Protein AF-A0A7C6XUL0-F1 (afdb_monomer)

Solvent-accessible surface area (backbone atoms only — not comparable to full-atom values): 4030 Å² total; per-residue (Å²): 109,61,68,56,56,54,47,42,59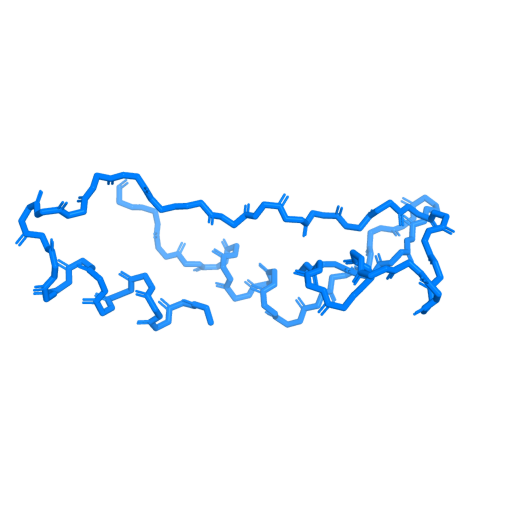,75,72,37,59,83,81,57,83,87,88,84,86,84,45,71,41,56,53,84,57,43,89,87,38,73,62,53,78,70,22,36,25,46,53,40,74,94,56,84,39,74,32,73,64,39,56,51,53,71,68,48,86,82,132

pLDDT: mean 94.42, std 3.82, range [72.38, 98.06]

Sequence (63 aa):
LVRAYEYARENWSPWIGLMTVIYIADHDWTPEDEQYWWAITDPGWPELKTRPAYNALKAMPKE

Secondary structure (DSSP, 8-state):
-HHHHHHHHHHHTTT--------PPPTT--TTSGGGGT-SEE--SSS-EE-HHHHHHHTS---

Structure (mmCIF, N/CA/C/O backbone):
data_AF-A0A7C6XUL0-F1
#
_entry.id   AF-A0A7C6XUL0-F1
#
loop_
_atom_site.group_PDB
_atom_site.id
_atom_site.type_symbol
_atom_site.label_atom_id
_atom_site.label_alt_id
_atom_site.label_comp_id
_atom_site.label_asym_id
_atom_site.label_entity_id
_atom_site.label_seq_id
_atom_site.pdbx_PDB_ins_code
_atom_site.Cartn_x
_atom_site.Cartn_y
_atom_site.Cartn_z
_atom_site.occupancy
_atom_site.B_iso_or_equiv
_atom_site.auth_seq_id
_atom_site.auth_comp_id
_atom_site.auth_asym_id
_atom_site.auth_atom_id
_atom_site.pdbx_PDB_model_num
ATOM 1 N N . LEU A 1 1 ? -4.307 4.692 3.714 1.00 93.25 1 LEU A N 1
ATOM 2 C CA . LEU A 1 1 ? -4.059 3.378 4.352 1.00 93.25 1 LEU A CA 1
ATOM 3 C C . LEU A 1 1 ? -3.695 3.512 5.827 1.00 93.25 1 LEU A C 1
ATOM 5 O O . LEU A 1 1 ? -4.429 2.944 6.609 1.00 93.25 1 LEU A O 1
ATOM 9 N N . VAL A 1 2 ? -2.681 4.296 6.228 1.00 95.62 2 VAL A N 1
ATOM 10 C CA . VAL A 1 2 ? -2.317 4.502 7.658 1.00 95.62 2 VAL A CA 1
ATOM 11 C C . VAL A 1 2 ? -3.536 4.772 8.557 1.00 95.62 2 VAL A C 1
ATOM 13 O O . VAL A 1 2 ? -3.830 3.974 9.437 1.00 95.62 2 VAL A O 1
ATOM 16 N N . ARG A 1 3 ? -4.348 5.789 8.236 1.00 95.44 3 ARG A N 1
ATOM 17 C CA . ARG A 1 3 ? -5.579 6.096 8.989 1.00 95.44 3 ARG A CA 1
ATOM 18 C C . ARG A 1 3 ? -6.581 4.937 9.084 1.00 95.44 3 ARG A C 1
ATOM 20 O O . ARG A 1 3 ? -7.340 4.871 10.039 1.00 95.44 3 ARG A O 1
ATOM 27 N N . ALA A 1 4 ? -6.619 4.032 8.105 1.00 94.88 4 ALA A N 1
ATOM 28 C CA . ALA A 1 4 ? -7.507 2.871 8.170 1.00 94.88 4 ALA A CA 1
ATOM 29 C C . ALA A 1 4 ? -7.053 1.883 9.256 1.00 94.88 4 ALA A C 1
ATOM 31 O O . ALA A 1 4 ? -7.892 1.357 9.980 1.00 94.88 4 ALA A O 1
ATOM 32 N N . TYR A 1 5 ? -5.739 1.685 9.406 1.00 94.00 5 TYR A N 1
ATOM 33 C CA . TYR A 1 5 ? -5.167 0.885 10.490 1.00 94.00 5 TYR A CA 1
ATOM 34 C C . TYR A 1 5 ? -5.404 1.532 11.857 1.00 94.00 5 TYR A C 1
ATOM 36 O O . TYR A 1 5 ? -5.859 0.857 12.778 1.00 94.00 5 TYR A O 1
ATOM 44 N N . GLU A 1 6 ? -5.159 2.840 11.975 1.00 93.62 6 GLU A N 1
ATOM 45 C CA . GLU A 1 6 ? -5.412 3.600 13.210 1.00 93.62 6 GLU A CA 1
ATOM 46 C C . GLU A 1 6 ? -6.883 3.497 13.626 1.00 93.62 6 GLU A C 1
ATOM 48 O O . GLU A 1 6 ? -7.191 3.113 14.753 1.00 93.62 6 GLU A O 1
ATOM 53 N N . TYR A 1 7 ? -7.794 3.741 12.681 1.00 95.25 7 TYR A N 1
ATOM 54 C CA . TYR A 1 7 ? -9.228 3.687 12.929 1.00 95.25 7 TYR A CA 1
ATOM 55 C C . TYR A 1 7 ? -9.690 2.292 13.354 1.00 95.25 7 TYR A C 1
ATOM 57 O O . TYR A 1 7 ? -10.445 2.166 14.316 1.00 95.25 7 TYR A O 1
ATOM 65 N N . ALA A 1 8 ? -9.235 1.241 12.669 1.00 94.50 8 ALA A N 1
ATOM 66 C CA . ALA A 1 8 ? -9.597 -0.126 13.021 1.00 94.50 8 ALA A CA 1
ATOM 67 C C . ALA A 1 8 ? -9.094 -0.509 14.420 1.00 94.50 8 ALA A C 1
ATOM 69 O O . ALA A 1 8 ? -9.838 -1.112 15.191 1.00 94.50 8 ALA A O 1
ATOM 70 N N . ARG A 1 9 ? -7.872 -0.101 14.786 1.00 91.56 9 ARG A N 1
ATOM 71 C CA . ARG A 1 9 ? -7.340 -0.305 16.140 1.00 91.56 9 ARG A CA 1
ATOM 72 C C . ARG A 1 9 ? -8.199 0.394 17.196 1.00 91.56 9 ARG A C 1
ATOM 74 O O . ARG A 1 9 ? -8.517 -0.210 18.214 1.00 91.56 9 ARG A O 1
ATOM 81 N N . GLU A 1 10 ? -8.566 1.649 16.952 1.00 94.19 10 GLU A N 1
ATOM 82 C CA . GLU A 1 10 ? -9.310 2.479 17.908 1.00 94.19 10 GLU A CA 1
ATOM 83 C C . GLU A 1 10 ? -10.777 2.069 18.059 1.00 94.19 10 GLU A C 1
ATOM 85 O O . GLU A 1 10 ? -11.330 2.168 19.151 1.00 94.19 10 GLU A O 1
ATOM 90 N N . ASN A 1 11 ? -11.416 1.622 16.976 1.00 96.44 11 ASN A N 1
ATOM 91 C CA . ASN A 1 11 ? -12.8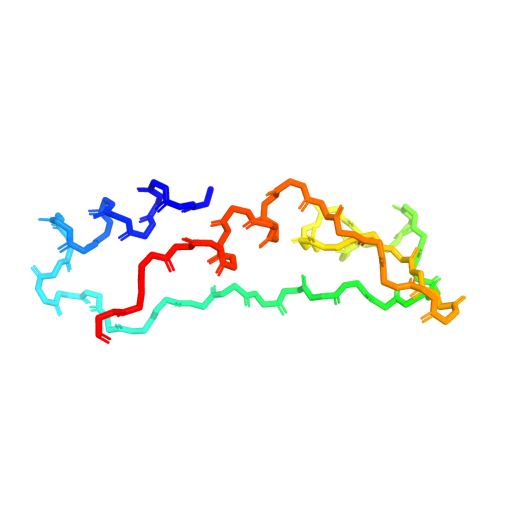72 1.471 16.932 1.00 96.44 11 ASN A CA 1
ATOM 92 C C . ASN A 1 11 ? -13.327 0.016 16.826 1.00 96.44 11 ASN A C 1
ATOM 94 O O . ASN A 1 11 ? -14.454 -0.298 17.206 1.00 96.44 11 ASN A O 1
ATOM 98 N N . TRP A 1 12 ? -12.494 -0.867 16.273 1.00 94.94 12 TRP A N 1
ATOM 99 C CA . TRP A 1 12 ? -12.880 -2.241 15.934 1.00 94.94 12 TRP A CA 1
ATOM 100 C C . TRP A 1 12 ? -12.115 -3.298 16.734 1.00 94.94 12 TRP A C 1
ATOM 102 O O . TRP A 1 12 ? -12.353 -4.489 16.545 1.00 94.94 12 TRP A O 1
ATOM 112 N N . SER A 1 13 ? -11.241 -2.895 17.658 1.00 90.69 13 SER A N 1
ATOM 113 C CA . SER A 1 13 ? -10.647 -3.805 18.639 1.00 90.69 13 SER A CA 1
ATOM 114 C C . SER A 1 13 ? -11.672 -4.181 19.726 1.00 90.69 13 SER A C 1
ATOM 116 O O . SER A 1 13 ? -12.370 -3.292 20.217 1.00 90.69 13 SER A O 1
ATOM 118 N N . PRO A 1 14 ? -11.792 -5.464 20.130 1.00 91.62 14 PRO A N 1
ATOM 119 C CA . PRO A 1 14 ? -10.973 -6.617 19.731 1.00 91.62 14 PRO A CA 1
ATOM 120 C C . PRO A 1 14 ? -11.57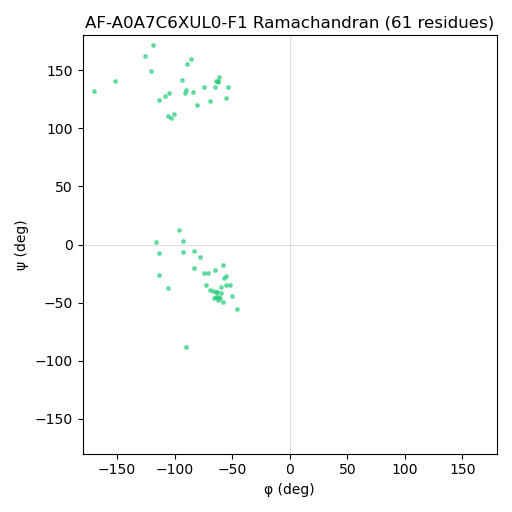8 -7.458 18.587 1.00 91.62 14 PRO A C 1
ATOM 122 O O . PRO A 1 14 ? -11.157 -8.589 18.364 1.00 91.62 14 PRO A O 1
ATOM 125 N N . TRP A 1 15 ? -12.606 -6.967 17.894 1.00 93.75 15 TRP A N 1
ATOM 126 C CA . TRP A 1 15 ? -13.353 -7.749 16.901 1.00 93.75 15 TRP A CA 1
ATOM 127 C C . TRP A 1 15 ? -12.601 -7.962 15.581 1.00 93.75 15 TRP A C 1
ATOM 129 O O . TRP A 1 15 ? -12.867 -8.941 14.885 1.00 93.75 15 TRP A O 1
ATOM 139 N N . ILE A 1 16 ? -11.652 -7.087 15.244 1.00 90.88 16 ILE A N 1
ATOM 140 C CA . ILE A 1 16 ? -10.672 -7.328 14.180 1.00 90.88 16 ILE A CA 1
ATOM 141 C C . ILE A 1 16 ? -9.412 -7.983 14.749 1.00 90.88 16 ILE A C 1
ATOM 143 O O . ILE A 1 16 ? -8.825 -7.491 15.709 1.00 90.88 16 ILE A O 1
ATOM 147 N N . GLY A 1 17 ? -8.984 -9.073 14.105 1.00 87.25 17 GLY A N 1
ATOM 148 C CA . GLY A 1 17 ? -7.723 -9.762 14.387 1.00 87.25 17 GLY A CA 1
ATOM 149 C C . GLY A 1 17 ? -6.560 -9.218 13.553 1.00 87.25 17 GLY A C 1
ATOM 150 O O . GLY A 1 17 ? -5.834 -8.331 13.985 1.00 87.25 17 GLY A O 1
ATOM 151 N N . LEU A 1 18 ? -6.362 -9.763 12.349 1.00 90.56 18 LEU A N 1
ATOM 152 C CA . LEU A 1 18 ? -5.260 -9.388 11.458 1.00 90.56 18 LEU A CA 1
ATOM 153 C C . LEU A 1 18 ? -5.755 -8.507 10.304 1.00 90.56 18 LEU A C 1
ATOM 155 O O . LEU A 1 18 ? -6.683 -8.879 9.590 1.00 90.56 18 LEU A O 1
ATOM 159 N N . MET A 1 19 ? -5.081 -7.379 10.074 1.00 93.25 19 MET A N 1
ATOM 160 C CA . MET A 1 19 ? -5.254 -6.551 8.877 1.00 93.25 19 MET A CA 1
ATOM 161 C C . MET A 1 19 ? -3.980 -6.568 8.038 1.00 93.25 19 MET A C 1
ATOM 163 O O . MET A 1 19 ? -2.908 -6.202 8.520 1.00 93.25 19 MET A O 1
ATOM 167 N N . THR A 1 20 ? -4.090 -6.939 6.765 1.00 93.94 20 THR A N 1
ATOM 168 C CA . THR A 1 20 ? -2.951 -7.025 5.842 1.00 93.94 20 THR A CA 1
ATOM 169 C C . THR A 1 20 ? -3.127 -6.101 4.638 1.00 93.94 20 THR A C 1
ATOM 171 O O . THR A 1 20 ? -4.240 -5.829 4.192 1.00 93.94 20 T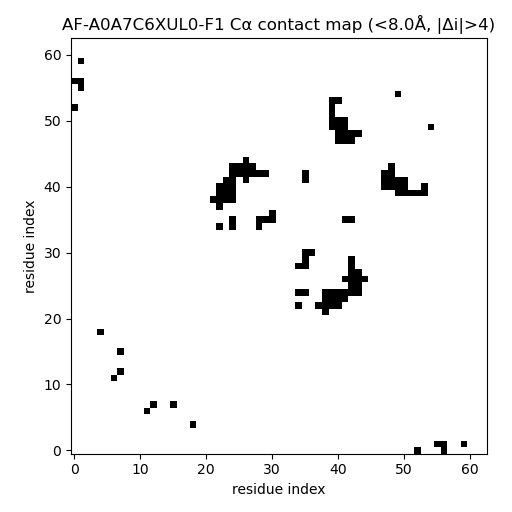HR A O 1
ATOM 174 N N . VAL A 1 21 ? -2.004 -5.617 4.104 1.00 93.69 21 VAL A N 1
ATOM 175 C CA . VAL A 1 21 ? -1.920 -4.999 2.774 1.00 93.69 21 VAL A CA 1
ATOM 176 C C . VAL A 1 21 ? -1.180 -5.983 1.883 1.00 93.69 21 VAL A C 1
ATOM 178 O O . VAL A 1 21 ? -0.123 -6.471 2.272 1.00 93.69 21 VAL A O 1
ATOM 181 N N . ILE A 1 22 ? -1.758 -6.309 0.726 1.00 87.00 22 ILE A N 1
ATOM 182 C CA . ILE A 1 22 ? -1.400 -7.545 0.019 1.00 87.00 22 ILE A CA 1
ATOM 183 C C . ILE A 1 22 ? -0.527 -7.304 -1.219 1.00 87.00 22 ILE A C 1
ATOM 185 O O . ILE A 1 22 ? 0.390 -8.084 -1.447 1.00 87.00 22 ILE A O 1
ATOM 189 N N . TYR A 1 23 ? -0.734 -6.243 -2.004 1.00 92.62 23 TYR A N 1
ATOM 190 C CA . TYR A 1 23 ? -0.092 -6.184 -3.323 1.00 92.62 23 TYR A CA 1
ATOM 191 C C . TYR A 1 23 ? 1.162 -5.310 -3.381 1.00 92.62 23 TYR A C 1
ATOM 193 O O . TYR A 1 23 ? 1.096 -4.080 -3.326 1.00 92.62 23 TYR A O 1
ATOM 201 N N . ILE A 1 24 ? 2.301 -5.975 -3.575 1.00 95.56 24 ILE A N 1
ATOM 202 C CA . ILE A 1 24 ? 3.467 -5.432 -4.279 1.00 95.56 24 ILE A CA 1
ATOM 203 C C . ILE A 1 24 ? 3.288 -5.789 -5.756 1.00 95.56 24 ILE A C 1
ATOM 205 O O . ILE A 1 24 ? 2.916 -6.919 -6.062 1.00 95.56 24 ILE A O 1
ATOM 209 N N . ALA A 1 25 ? 3.492 -4.822 -6.646 1.00 97.19 25 ALA A N 1
ATOM 210 C CA . ALA A 1 25 ? 3.320 -5.020 -8.078 1.00 97.19 25 ALA A CA 1
ATOM 211 C C . ALA A 1 25 ? 4.329 -6.030 -8.633 1.00 97.19 25 ALA A C 1
ATOM 213 O O . ALA A 1 25 ? 5.522 -5.923 -8.334 1.00 97.19 25 ALA A O 1
ATOM 214 N N . ASP A 1 26 ? 3.861 -6.954 -9.474 1.00 96.44 26 ASP A N 1
ATOM 215 C CA . ASP A 1 26 ? 4.755 -7.644 -10.402 1.00 96.44 26 ASP A CA 1
ATOM 216 C C . ASP A 1 26 ? 5.363 -6.607 -11.359 1.00 96.44 26 ASP A C 1
ATOM 218 O O . ASP A 1 26 ? 4.696 -5.654 -11.772 1.00 96.44 26 ASP A O 1
ATOM 222 N N . HIS A 1 27 ? 6.644 -6.764 -11.681 1.00 96.31 27 HIS A N 1
ATOM 223 C CA . HIS A 1 27 ? 7.360 -5.864 -12.577 1.00 96.31 27 HIS A CA 1
ATOM 224 C C . HIS A 1 27 ? 6.833 -5.866 -14.019 1.00 96.31 27 HIS A C 1
ATOM 226 O O . HIS A 1 27 ? 7.035 -4.866 -14.709 1.00 96.31 27 HIS A O 1
ATOM 232 N N . ASP A 1 28 ? 6.147 -6.933 -14.438 1.00 96.62 28 ASP A N 1
ATOM 233 C CA . ASP A 1 28 ? 5.598 -7.075 -15.789 1.00 96.62 28 ASP A CA 1
ATOM 234 C C . ASP A 1 28 ? 4.146 -6.587 -15.910 1.00 96.62 28 ASP A C 1
ATOM 236 O O . ASP A 1 28 ? 3.615 -6.526 -17.019 1.00 96.62 28 ASP A O 1
ATOM 240 N N . TRP A 1 29 ? 3.491 -6.226 -14.798 1.00 96.81 29 TRP A N 1
ATOM 241 C CA . TRP A 1 29 ? 2.097 -5.788 -14.849 1.00 96.81 29 TRP A CA 1
ATOM 242 C C . TRP A 1 29 ? 1.914 -4.498 -15.637 1.00 96.81 29 TRP A C 1
ATOM 244 O O . TRP A 1 29 ? 2.670 -3.529 -15.505 1.00 96.81 29 TRP A O 1
ATOM 254 N N . THR A 1 30 ? 0.826 -4.462 -16.391 1.00 96.94 30 THR A N 1
ATOM 255 C CA . THR A 1 30 ? 0.393 -3.307 -17.170 1.00 96.94 30 THR A CA 1
ATOM 256 C C . THR A 1 30 ? -0.982 -2.829 -16.688 1.00 96.94 30 THR A C 1
ATOM 258 O O . THR A 1 30 ? -1.616 -3.484 -15.860 1.00 96.94 30 THR A O 1
ATOM 261 N N . PRO A 1 31 ? -1.488 -1.672 -17.154 1.00 97.50 31 PRO A N 1
ATOM 262 C CA . PRO A 1 31 ? -2.831 -1.208 -16.794 1.00 97.50 31 PRO A CA 1
ATOM 263 C C . PRO A 1 31 ? -3.975 -2.174 -17.152 1.00 97.50 31 PRO A C 1
ATOM 265 O O . PRO A 1 31 ? -5.077 -2.018 -16.619 1.00 97.50 31 PRO A O 1
ATOM 268 N N . GLU A 1 32 ? -3.731 -3.135 -18.048 1.00 98.06 32 GLU A N 1
ATOM 269 C CA . GLU A 1 32 ? -4.642 -4.231 -18.392 1.00 98.06 32 GLU A CA 1
ATOM 270 C C . GLU A 1 32 ? -4.775 -5.273 -17.266 1.00 98.06 32 GLU A C 1
ATOM 272 O O . GLU A 1 32 ? -5.808 -5.941 -17.173 1.00 98.06 32 GLU A O 1
ATOM 277 N N . ASP A 1 33 ? -3.779 -5.387 -16.383 1.00 97.38 33 ASP A N 1
ATOM 278 C CA . ASP A 1 33 ? -3.851 -6.220 -15.189 1.00 97.38 33 ASP A CA 1
ATOM 279 C C . ASP A 1 33 ? -4.621 -5.487 -14.093 1.00 97.38 33 ASP A C 1
ATOM 281 O O . ASP A 1 33 ? -4.196 -4.440 -13.604 1.00 97.38 33 ASP A O 1
ATOM 285 N N . GLU A 1 34 ? -5.728 -6.066 -13.620 1.00 96.56 34 GLU A N 1
ATOM 286 C CA . GLU A 1 34 ? -6.525 -5.466 -12.542 1.00 96.56 34 GLU A CA 1
ATOM 287 C C . GLU A 1 34 ? -5.630 -5.074 -11.351 1.00 96.56 34 GLU A C 1
ATOM 289 O O . GLU A 1 34 ? -5.738 -3.965 -10.831 1.00 96.56 34 GLU A O 1
ATOM 294 N N . GLN A 1 35 ? -4.705 -5.969 -10.973 1.00 94.94 35 GLN A N 1
ATOM 295 C CA . GLN A 1 35 ? -3.740 -5.886 -9.856 1.00 94.94 35 GLN A CA 1
ATOM 296 C C . GLN A 1 35 ? -2.851 -4.639 -9.879 1.00 94.94 35 GLN A C 1
ATOM 298 O O . GLN A 1 35 ? -2.492 -4.117 -8.816 1.00 94.94 35 GLN A O 1
ATOM 303 N N . TYR A 1 36 ? -2.604 -4.077 -11.064 1.00 95.75 36 TYR A N 1
ATOM 304 C CA . TYR A 1 36 ? -1.868 -2.827 -11.243 1.00 95.75 36 TYR A CA 1
ATOM 305 C C . TYR A 1 36 ? -2.472 -1.663 -10.436 1.00 95.75 36 TYR A C 1
ATOM 307 O O . TYR A 1 36 ? -1.756 -0.803 -9.903 1.00 95.75 36 TYR A O 1
ATOM 315 N N . TRP A 1 37 ? -3.800 -1.633 -10.296 1.00 94.88 37 TRP A N 1
ATOM 316 C CA . TRP A 1 37 ? -4.514 -0.507 -9.687 1.00 94.88 37 TRP A CA 1
ATOM 317 C C . TRP A 1 37 ? -4.566 -0.538 -8.153 1.00 94.88 37 TRP A C 1
ATOM 319 O O . TRP A 1 37 ? -4.756 0.505 -7.530 1.00 94.88 37 TRP A O 1
ATOM 329 N N . TRP A 1 38 ? -4.355 -1.699 -7.530 1.00 93.94 38 TRP A N 1
ATOM 330 C CA . TRP A 1 38 ? -4.482 -1.920 -6.080 1.00 93.94 38 TRP A CA 1
ATOM 331 C C . TRP A 1 38 ? -3.143 -2.242 -5.410 1.00 93.94 38 TRP A C 1
ATOM 333 O O . TRP A 1 38 ? -3.053 -2.221 -4.179 1.00 93.94 38 TRP A O 1
ATOM 343 N N . ALA A 1 39 ? -2.080 -2.437 -6.195 1.00 96.31 39 ALA A N 1
ATOM 344 C CA . ALA A 1 39 ? -0.714 -2.495 -5.695 1.00 96.31 39 ALA A CA 1
ATOM 345 C C . ALA A 1 39 ? -0.270 -1.18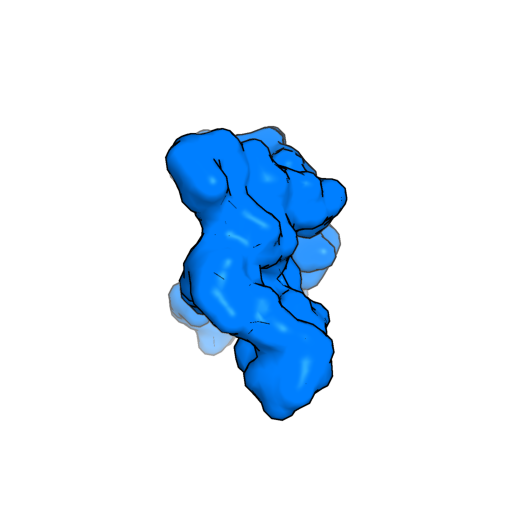2 -5.025 1.00 96.31 39 ALA A C 1
ATOM 347 O O . ALA A 1 39 ? -0.607 -0.075 -5.463 1.00 96.31 39 ALA A O 1
ATOM 348 N N . ILE A 1 40 ? 0.535 -1.306 -3.964 1.00 97.00 40 ILE A N 1
ATOM 349 C CA . ILE A 1 40 ? 1.145 -0.168 -3.250 1.00 97.00 40 ILE A CA 1
ATOM 350 C C . ILE A 1 40 ? 2.543 0.194 -3.777 1.00 97.00 40 ILE A C 1
ATOM 352 O O . ILE A 1 40 ? 3.188 1.111 -3.265 1.00 97.00 40 ILE A O 1
ATOM 356 N N . THR A 1 41 ? 3.002 -0.486 -4.819 1.00 97.38 41 THR A N 1
ATOM 357 C CA . THR A 1 41 ? 4.196 -0.155 -5.605 1.00 97.38 41 THR A CA 1
ATOM 358 C C . THR A 1 41 ? 3.802 -0.050 -7.073 1.00 97.38 41 THR A C 1
ATOM 360 O O . THR A 1 41 ? 2.733 -0.520 -7.462 1.00 97.38 41 THR A O 1
ATOM 363 N N . ASP A 1 42 ? 4.645 0.585 -7.875 1.00 97.44 42 ASP A N 1
ATOM 364 C CA . ASP A 1 42 ? 4.541 0.503 -9.330 1.00 97.44 42 ASP A CA 1
ATOM 365 C C . ASP A 1 42 ? 5.367 -0.686 -9.847 1.00 97.44 42 ASP A C 1
ATOM 367 O O . ASP A 1 42 ? 6.336 -1.076 -9.181 1.00 97.44 42 ASP A O 1
ATOM 371 N N . PRO A 1 43 ? 5.027 -1.246 -11.022 1.00 97.12 43 PRO A N 1
ATOM 372 C CA . PRO A 1 43 ? 5.873 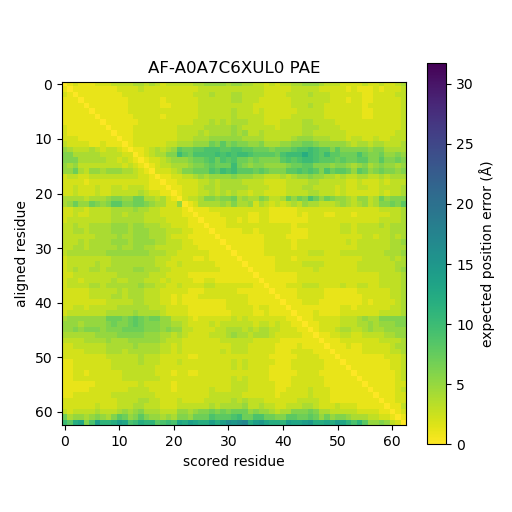-2.221 -11.704 1.00 97.12 43 PRO A CA 1
ATOM 373 C C . PRO A 1 43 ? 7.285 -1.662 -11.939 1.00 97.12 43 PRO A C 1
ATOM 375 O O . PRO A 1 43 ? 7.475 -0.563 -12.483 1.00 97.12 43 PRO A O 1
ATOM 378 N N . GLY A 1 44 ? 8.301 -2.399 -11.493 1.00 94.69 44 GLY A N 1
ATOM 379 C CA . GLY A 1 44 ? 9.692 -1.981 -11.617 1.00 94.69 44 GLY A CA 1
ATOM 380 C C . GLY A 1 44 ? 10.682 -3.080 -11.257 1.00 94.69 44 GLY A C 1
ATOM 381 O O . GLY A 1 44 ? 10.560 -3.726 -10.219 1.00 94.69 44 GLY A O 1
ATOM 382 N N . TRP A 1 45 ? 11.673 -3.262 -12.128 1.00 93.00 45 TRP A N 1
ATOM 383 C CA . TRP A 1 45 ? 12.837 -4.115 -11.923 1.00 93.00 45 TRP A CA 1
ATOM 384 C C . TRP A 1 45 ? 14.020 -3.566 -12.744 1.00 93.00 45 TRP A C 1
ATOM 386 O O . TRP A 1 45 ? 13.794 -3.143 -13.881 1.00 93.00 45 TRP A O 1
ATOM 396 N N . PRO A 1 46 ? 15.266 -3.582 -12.226 1.00 95.19 46 PRO A N 1
ATOM 397 C CA . PRO A 1 46 ? 15.670 -4.029 -10.888 1.00 95.19 46 PRO A CA 1
ATOM 398 C C . PRO A 1 46 ? 15.383 -3.007 -9.774 1.00 95.19 46 PRO A C 1
ATOM 400 O O . PRO A 1 46 ? 15.493 -3.341 -8.593 1.00 95.19 46 PRO A O 1
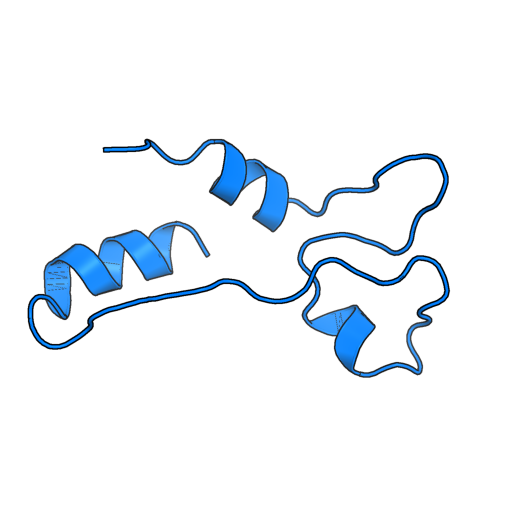ATOM 403 N N . GLU A 1 47 ? 15.012 -1.770 -10.110 1.00 95.88 47 GLU A N 1
ATOM 404 C CA . GLU A 1 47 ? 14.712 -0.738 -9.118 1.00 95.88 47 GLU A CA 1
ATOM 405 C C . GLU A 1 47 ? 13.269 -0.811 -8.603 1.00 95.88 47 GLU A C 1
ATOM 407 O O . GLU A 1 47 ? 12.301 -0.798 -9.367 1.00 95.88 47 GLU A O 1
ATOM 412 N N . LEU A 1 48 ? 13.120 -0.777 -7.276 1.00 94.50 48 LEU A N 1
ATOM 413 C CA . LEU A 1 48 ? 11.824 -0.646 -6.617 1.00 94.50 48 LEU A CA 1
ATOM 414 C C . LEU A 1 48 ? 11.233 0.752 -6.850 1.00 94.50 48 LEU A C 1
ATOM 416 O O . LEU A 1 48 ? 11.811 1.758 -6.431 1.00 94.50 48 LEU A O 1
ATOM 420 N N . LYS A 1 49 ? 10.020 0.805 -7.404 1.00 96.88 49 LYS A N 1
ATOM 421 C CA . LYS A 1 49 ? 9.229 2.035 -7.534 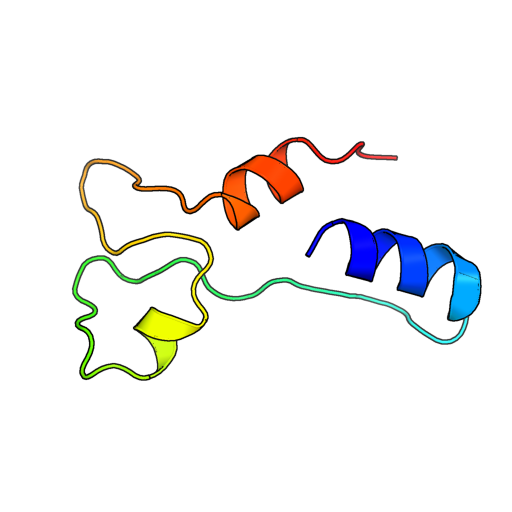1.00 96.88 49 LYS A CA 1
ATOM 422 C C . LYS A 1 49 ? 8.086 2.026 -6.526 1.00 96.88 49 LYS A C 1
ATOM 424 O O . LYS A 1 49 ? 7.161 1.224 -6.617 1.00 96.88 49 LYS A O 1
ATOM 429 N N . THR A 1 50 ? 8.156 2.888 -5.517 1.00 97.00 50 THR A N 1
ATOM 430 C CA . THR A 1 50 ? 7.157 2.920 -4.441 1.00 97.00 50 THR A CA 1
ATOM 431 C C . THR A 1 50 ? 6.059 3.935 -4.728 1.00 97.00 50 THR A C 1
ATOM 433 O O . THR A 1 50 ? 6.333 5.047 -5.177 1.00 97.00 50 THR A O 1
ATOM 436 N N . ARG A 1 51 ? 4.811 3.596 -4.382 1.00 96.69 51 ARG A N 1
ATOM 437 C CA . ARG A 1 51 ? 3.727 4.586 -4.320 1.00 96.69 51 ARG A CA 1
ATOM 438 C C . ARG A 1 51 ? 3.721 5.263 -2.945 1.00 96.69 51 ARG A C 1
ATOM 440 O O . ARG A 1 51 ? 4.222 4.684 -1.972 1.00 96.69 51 ARG A O 1
ATOM 447 N N . PRO A 1 52 ? 3.104 6.452 -2.797 1.00 97.19 52 PRO A N 1
ATOM 448 C CA . PRO A 1 52 ? 3.045 7.154 -1.511 1.00 97.19 52 PRO A CA 1
ATOM 449 C C . PRO A 1 52 ? 2.517 6.291 -0.355 1.00 97.19 52 PRO A C 1
ATOM 451 O O . PRO A 1 52 ? 3.008 6.385 0.768 1.00 97.19 52 PRO A O 1
ATOM 454 N N . ALA A 1 53 ? 1.564 5.399 -0.643 1.00 95.50 53 ALA A N 1
ATOM 455 C CA . ALA A 1 53 ? 0.997 4.468 0.326 1.00 95.50 53 ALA A CA 1
ATOM 456 C C . ALA A 1 53 ? 2.038 3.518 0.944 1.00 95.50 53 ALA A C 1
ATOM 458 O O . ALA A 1 53 ? 2.014 3.318 2.158 1.00 95.50 53 ALA A O 1
ATOM 459 N N . TYR A 1 54 ? 2.967 2.978 0.146 1.00 96.75 54 TYR A N 1
ATOM 460 C CA . TYR A 1 54 ? 4.041 2.115 0.644 1.00 96.75 54 TYR A CA 1
ATOM 461 C C . TYR A 1 54 ? 4.951 2.869 1.607 1.00 96.75 54 TYR A C 1
ATOM 463 O O . TYR A 1 54 ? 5.220 2.389 2.706 1.00 96.75 54 TYR A O 1
ATOM 471 N N . ASN A 1 55 ? 5.383 4.076 1.231 1.00 97.50 55 ASN A N 1
ATOM 472 C CA . ASN A 1 55 ? 6.270 4.874 2.077 1.00 97.50 55 ASN A CA 1
ATOM 473 C C . ASN A 1 55 ? 5.587 5.262 3.397 1.00 97.50 55 ASN A C 1
ATOM 475 O O . ASN A 1 55 ? 6.206 5.156 4.454 1.00 97.50 55 ASN A O 1
ATOM 479 N N . ALA A 1 56 ? 4.305 5.636 3.349 1.00 97.06 56 ALA A N 1
ATOM 480 C CA . ALA A 1 56 ? 3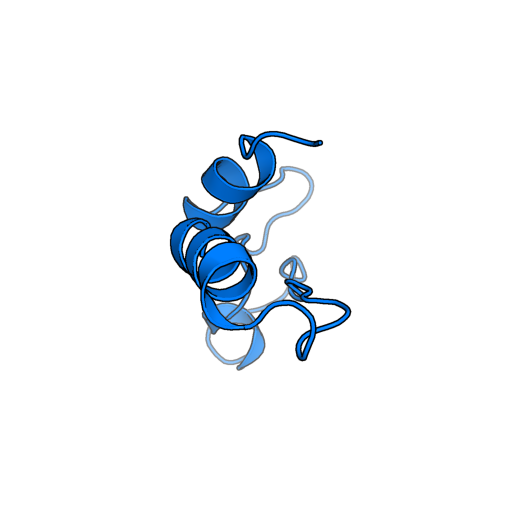.532 5.972 4.541 1.00 97.06 56 ALA A CA 1
ATOM 481 C C . ALA A 1 56 ? 3.360 4.771 5.487 1.00 97.06 56 ALA A C 1
ATOM 483 O O . ALA A 1 56 ? 3.579 4.904 6.687 1.00 97.06 56 ALA A O 1
ATOM 484 N N . LEU A 1 57 ? 3.016 3.592 4.955 1.00 95.25 57 LEU A N 1
ATOM 485 C CA . LEU A 1 57 ? 2.888 2.373 5.760 1.00 95.25 57 LEU A CA 1
ATOM 486 C C . LEU A 1 57 ? 4.238 1.909 6.323 1.00 95.25 57 LEU A C 1
ATOM 488 O O . LEU A 1 57 ? 4.316 1.522 7.484 1.00 95.25 57 LEU A O 1
ATOM 492 N N . LYS A 1 58 ? 5.318 1.996 5.537 1.00 95.12 58 LYS A N 1
ATOM 493 C CA . LYS A 1 58 ? 6.681 1.672 5.986 1.00 95.12 58 LYS A CA 1
ATOM 494 C C . LYS A 1 58 ? 7.130 2.550 7.160 1.00 95.12 58 LYS A C 1
ATOM 496 O O . LYS A 1 58 ? 7.866 2.068 8.021 1.00 95.12 58 LYS A O 1
ATOM 501 N N . ALA A 1 59 ? 6.725 3.820 7.161 1.00 96.62 59 ALA A N 1
ATOM 502 C CA . ALA A 1 59 ? 7.058 4.801 8.193 1.00 96.62 59 ALA A CA 1
ATOM 503 C C . ALA A 1 59 ? 6.140 4.740 9.427 1.00 96.62 59 ALA A C 1
ATOM 505 O O . ALA A 1 59 ? 6.382 5.459 10.394 1.00 96.62 59 ALA A O 1
ATOM 506 N N . MET A 1 60 ? 5.095 3.909 9.403 1.00 94.56 60 MET A N 1
ATOM 507 C CA . MET A 1 60 ? 4.177 3.760 10.527 1.00 94.56 60 MET A CA 1
ATOM 508 C C . MET A 1 60 ? 4.926 3.223 11.764 1.00 94.56 60 MET A C 1
ATOM 510 O O . MET A 1 60 ? 5.783 2.342 11.610 1.00 94.56 60 MET A O 1
ATOM 514 N N . PRO A 1 61 ? 4.628 3.723 12.979 1.00 92.50 61 PRO A N 1
ATOM 515 C CA . PRO A 1 61 ? 5.198 3.181 14.207 1.00 92.50 61 PRO A CA 1
ATOM 516 C C . PRO A 1 61 ? 4.956 1.672 14.312 1.00 92.50 61 PRO A C 1
ATOM 518 O O . PRO A 1 61 ? 3.861 1.191 14.020 1.00 92.50 61 PRO A O 1
ATOM 521 N N . LYS A 1 62 ? 5.994 0.934 14.710 1.00 85.19 62 LYS A N 1
ATOM 522 C CA . LYS A 1 62 ? 5.908 -0.495 15.014 1.00 85.19 62 LYS A CA 1
ATOM 523 C C . LYS A 1 62 ? 5.912 -0.611 16.530 1.00 85.19 62 LYS A C 1
ATOM 525 O O . LYS A 1 62 ? 6.919 -0.267 17.146 1.00 85.19 62 LYS A O 1
ATOM 530 N N . GLU A 1 63 ? 4.763 -0.968 17.087 1.00 72.38 63 GLU A N 1
ATOM 531 C CA . GLU A 1 63 ? 4.604 -1.284 18.511 1.00 72.38 63 GLU A CA 1
ATOM 532 C C . GLU A 1 63 ? 5.164 -2.678 18.821 1.00 72.38 63 GLU A C 1
ATOM 534 O O . GLU A 1 63 ? 5.097 -3.556 17.926 1.00 72.38 63 GLU A O 1
#

Mean predicted aligned error: 3.0 Å

Radius of gyration: 14.02 Å; Cα contacts (8 Å, |Δi|>4): 62; chains: 1; bounding box: 29×17×38 Å

Foldseek 3Di:
DLVVVVCCVVPVPPVDDDDDQDDDDDLPDDPVDPSCVRHQWHRDPPDTGGHPVVVVVVPDDDD